Protein AF-A0A660T686-F1 (afdb_monomer)

Solvent-accessible surface area (backbone atoms only — not comparable to full-atom values): 3806 Å² total; per-residue (Å²): 114,50,85,88,81,82,50,74,67,54,57,57,49,51,55,57,48,42,71,78,41,60,80,55,51,59,51,46,52,58,50,51,52,43,42,30,59,48,63,81,43,74,87,38,54,65,38,74,40,66,77,102,38,54,93,39,73,46,65,58,80,120

Secondary structure (DSSP, 8-state):
-PPP---HHHHHHHHHHHHH-TTHHHHHHHHHHHHHH-TT-GGG--EE--GGGTT-EE----

Mean predicted aligned error: 3.29 Å

pLDDT: mean 92.78, std 4.16, range [79.38, 97.19]

Sequence (62 aa):
MFKLIWTSTFVKTSKKFFKKHPQLKSDFKDLIIQLEEDPFRQRLKLHQLKGRHKEKFSVSLT

Structure (mmCIF, N/CA/C/O backbone):
data_AF-A0A660T686-F1
#
_entry.id   AF-A0A660T686-F1
#
loop_
_atom_site.group_PDB
_atom_site.id
_atom_site.type_symbol
_atom_site.label_atom_id
_atom_site.label_alt_id
_atom_site.label_comp_id
_atom_site.label_asym_id
_atom_site.label_entity_id
_atom_site.label_seq_id
_atom_site.pdbx_PDB_ins_code
_atom_site.Cartn_x
_atom_site.Cartn_y
_atom_site.Cartn_z
_atom_site.occupancy
_atom_site.B_iso_or_equiv
_atom_site.auth_seq_id
_atom_site.auth_comp_id
_atom_site.auth_asym_id
_atom_site.auth_atom_id
_atom_site.pdbx_PDB_model_num
ATOM 1 N N . MET A 1 1 ? -7.470 -2.807 -17.193 1.00 81.56 1 MET A N 1
ATOM 2 C CA . MET A 1 1 ? -7.902 -2.925 -15.789 1.00 81.56 1 MET A CA 1
ATOM 3 C C . MET A 1 1 ? -7.168 -4.099 -15.171 1.00 81.56 1 MET A C 1
ATOM 5 O O . MET A 1 1 ? -7.250 -5.213 -15.682 1.00 81.56 1 MET A O 1
ATOM 9 N N . PHE A 1 2 ? -6.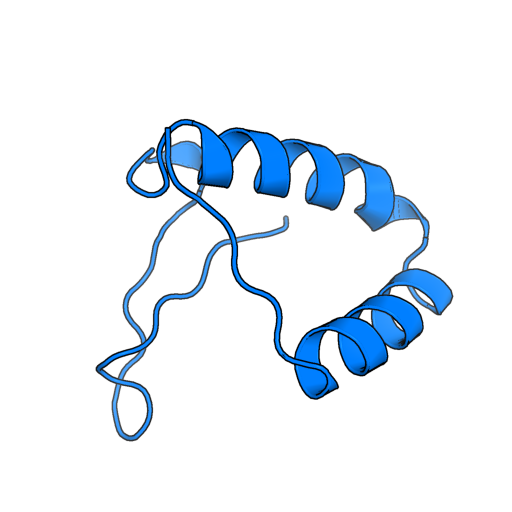365 -3.821 -14.157 1.00 91.94 2 PHE A N 1
ATOM 10 C CA . PHE A 1 2 ? -5.520 -4.778 -13.462 1.00 91.94 2 PHE A CA 1
ATOM 11 C C . PHE A 1 2 ? -6.243 -5.307 -12.228 1.00 91.94 2 PHE A C 1
ATOM 13 O O . PHE A 1 2 ? -7.026 -4.601 -11.600 1.00 91.94 2 PHE A O 1
ATOM 20 N N . LYS A 1 3 ? -5.970 -6.563 -11.870 1.00 93.81 3 LYS A N 1
ATOM 21 C CA . LYS A 1 3 ? -6.515 -7.177 -10.659 1.00 93.81 3 LYS A CA 1
ATOM 22 C C . LYS A 1 3 ? -5.480 -7.122 -9.547 1.00 93.81 3 LYS A C 1
ATOM 24 O O . LYS A 1 3 ? -4.399 -7.693 -9.681 1.00 93.81 3 LYS A O 1
ATOM 29 N N . LEU A 1 4 ? -5.834 -6.495 -8.431 1.00 93.94 4 LEU A N 1
ATOM 30 C CA . LEU A 1 4 ? -4.986 -6.492 -7.245 1.00 93.94 4 LEU A CA 1
ATOM 31 C C . LEU A 1 4 ? -5.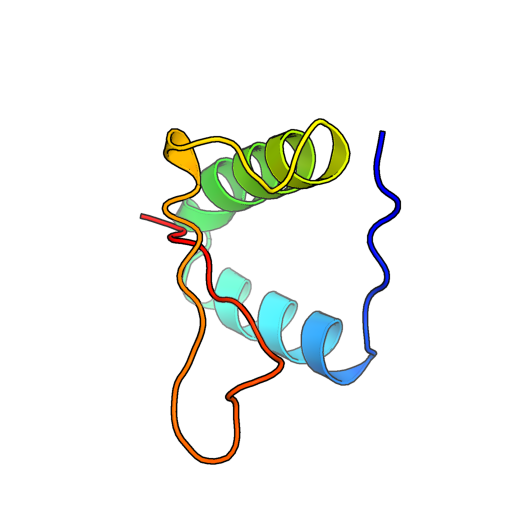146 -7.794 -6.460 1.00 93.94 4 LEU A C 1
ATOM 33 O O . LEU A 1 4 ? -6.255 -8.260 -6.192 1.00 93.94 4 LEU A O 1
ATOM 37 N N . ILE A 1 5 ? -4.012 -8.382 -6.087 1.00 95.56 5 ILE A N 1
ATOM 38 C CA . ILE A 1 5 ? -3.943 -9.603 -5.286 1.00 95.56 5 ILE A CA 1
ATOM 39 C C . ILE A 1 5 ? -3.240 -9.265 -3.978 1.00 95.56 5 ILE A C 1
ATOM 41 O O . ILE A 1 5 ? -2.113 -8.771 -3.963 1.00 95.56 5 ILE A O 1
ATOM 45 N N . TRP A 1 6 ? -3.912 -9.551 -2.866 1.00 95.94 6 TRP A N 1
ATOM 46 C CA . TRP A 1 6 ? -3.440 -9.199 -1.534 1.00 95.94 6 TRP A CA 1
ATOM 47 C C . TRP A 1 6 ? -2.928 -10.423 -0.792 1.00 95.94 6 TRP A C 1
ATOM 49 O O . TRP A 1 6 ? -3.620 -11.433 -0.675 1.00 95.94 6 TRP A O 1
ATOM 59 N N . THR A 1 7 ? -1.739 -10.314 -0.206 1.00 96.94 7 THR A N 1
ATOM 60 C CA . THR A 1 7 ? -1.260 -11.319 0.742 1.00 96.94 7 THR A CA 1
ATOM 61 C C . THR A 1 7 ? -1.864 -11.076 2.124 1.00 96.94 7 THR A C 1
ATOM 63 O O . THR A 1 7 ? -2.151 -9.944 2.524 1.00 96.94 7 THR A O 1
ATOM 66 N N . SER A 1 8 ? -2.016 -12.142 2.909 1.00 96.62 8 SER A N 1
ATOM 67 C CA . SER A 1 8 ? -2.519 -12.039 4.284 1.00 96.62 8 SER A CA 1
ATOM 68 C C . SER A 1 8 ? -1.629 -11.152 5.167 1.00 96.62 8 SER A C 1
ATOM 70 O O . SER A 1 8 ? -2.126 -10.427 6.032 1.00 96.62 8 SER A O 1
ATOM 72 N N . THR A 1 9 ? -0.315 -11.165 4.925 1.00 96.75 9 THR A N 1
ATOM 73 C CA . THR A 1 9 ? 0.662 -10.309 5.608 1.00 96.75 9 THR A CA 1
ATOM 74 C C . THR A 1 9 ? 0.487 -8.843 5.238 1.00 96.75 9 THR A C 1
ATOM 76 O O . THR A 1 9 ? 0.506 -8.002 6.137 1.00 96.75 9 THR A O 1
ATOM 79 N N . PHE A 1 10 ? 0.240 -8.530 3.961 1.00 95.94 10 PHE A N 1
ATOM 80 C CA . PHE A 1 10 ? -0.062 -7.168 3.530 1.00 95.94 10 PHE A CA 1
ATOM 81 C C . PHE A 1 10 ? -1.310 -6.641 4.240 1.00 95.94 10 PHE A C 1
ATOM 83 O O . PHE A 1 10 ? -1.237 -5.622 4.917 1.00 95.94 10 PHE A O 1
ATOM 90 N N . VAL A 1 11 ? -2.426 -7.378 4.204 1.00 96.19 11 VAL A N 1
ATOM 91 C CA . VAL A 1 11 ? -3.689 -6.946 4.833 1.00 96.19 11 VAL A CA 1
ATOM 92 C C . VAL A 1 11 ? -3.513 -6.664 6.330 1.00 96.19 11 VAL A C 1
ATOM 94 O O . VAL A 1 11 ? -3.993 -5.646 6.834 1.00 96.19 11 VAL A O 1
ATOM 97 N N . LYS A 1 12 ? -2.807 -7.538 7.058 1.00 97.19 12 LYS A N 1
ATOM 98 C CA . LYS A 1 12 ? -2.533 -7.350 8.494 1.00 97.19 12 LYS A CA 1
ATOM 99 C C . LYS A 1 12 ? -1.685 -6.102 8.755 1.00 97.19 12 LYS A C 1
ATOM 101 O O . LYS A 1 12 ? -1.996 -5.341 9.673 1.00 97.19 12 LYS A O 1
ATOM 106 N N . THR A 1 13 ? -0.635 -5.888 7.966 1.00 96.56 13 THR A N 1
ATOM 107 C CA . THR A 1 13 ? 0.269 -4.739 8.116 1.00 96.56 13 THR A CA 1
ATOM 108 C C . THR A 1 13 ? -0.429 -3.432 7.757 1.00 96.56 13 THR A C 1
ATOM 110 O O . THR A 1 13 ? -0.367 -2.487 8.541 1.00 96.56 13 THR A O 1
ATOM 113 N N . SER A 1 14 ? -1.189 -3.401 6.661 1.00 95.19 14 SER A N 1
ATOM 114 C CA . SER A 1 14 ? -1.958 -2.231 6.227 1.00 95.19 14 SER A CA 1
ATOM 115 C C . SER A 1 14 ? -2.980 -1.807 7.283 1.00 95.19 14 SER A C 1
ATOM 117 O O . SER A 1 14 ? -3.042 -0.637 7.650 1.00 95.19 14 SER A O 1
ATOM 119 N N . LYS A 1 15 ? -3.711 -2.755 7.893 1.00 95.88 15 LYS A N 1
ATOM 120 C CA . LYS A 1 15 ? -4.628 -2.448 9.009 1.00 95.88 15 LYS A CA 1
ATOM 121 C C . LYS A 1 15 ? -3.914 -1.789 10.195 1.00 95.88 15 LYS A C 1
ATOM 123 O O . LYS A 1 15 ? -4.426 -0.821 10.755 1.00 95.88 15 LYS A O 1
ATOM 128 N N . LYS A 1 16 ? -2.735 -2.292 10.582 1.00 96.81 16 LYS A N 1
ATOM 129 C CA . LYS A 1 16 ? -1.933 -1.704 11.672 1.00 96.81 16 LYS A CA 1
ATOM 130 C C . LYS A 1 16 ? -1.414 -0.310 11.309 1.00 96.81 16 LYS A C 1
ATOM 132 O O . LYS A 1 16 ? -1.446 0.572 12.163 1.00 96.81 16 LYS A O 1
ATOM 137 N N . PHE A 1 17 ? -0.978 -0.111 10.066 1.00 96.56 17 PHE A N 1
ATOM 138 C CA . PHE A 1 17 ? -0.505 1.176 9.557 1.00 96.56 17 PHE A CA 1
ATOM 139 C C . PHE A 1 17 ? -1.609 2.240 9.616 1.00 96.56 17 PHE A C 1
ATOM 141 O O . PHE A 1 17 ? -1.436 3.272 10.260 1.00 96.56 17 PHE A O 1
ATOM 148 N N . PHE A 1 18 ? -2.797 1.943 9.083 1.00 96.06 18 PHE A N 1
ATOM 149 C CA . PHE A 1 18 ? -3.923 2.884 9.085 1.00 96.06 18 PHE A CA 1
ATOM 150 C C . PHE A 1 18 ? -4.568 3.107 10.455 1.00 96.06 18 PHE A C 1
ATOM 152 O O . PHE A 1 18 ? -5.316 4.068 10.622 1.00 96.06 18 PHE A O 1
ATOM 159 N N . LYS A 1 19 ? -4.300 2.245 11.446 1.00 96.25 19 LYS A N 1
ATOM 160 C CA . LYS A 1 19 ? -4.671 2.524 12.841 1.00 96.25 19 LYS A CA 1
ATOM 161 C C . LYS A 1 19 ? -3.826 3.661 13.425 1.00 96.25 19 LYS A C 1
ATOM 163 O O . LYS A 1 19 ? -4.336 4.423 14.236 1.00 96.25 19 LYS A O 1
ATOM 168 N N . LYS A 1 20 ? -2.556 3.768 13.019 1.00 96.94 20 LYS A N 1
ATOM 169 C CA . LYS A 1 20 ? -1.640 4.840 13.442 1.00 96.94 20 LYS A CA 1
ATOM 170 C C . LYS A 1 20 ? -1.759 6.093 12.573 1.00 96.94 20 LYS A C 1
ATOM 172 O O . LYS A 1 20 ? -1.563 7.191 13.077 1.00 96.94 20 LYS A O 1
ATOM 177 N N . HIS A 1 21 ? -2.096 5.917 11.296 1.00 95.56 21 HIS A N 1
ATOM 178 C CA . HIS A 1 21 ? -2.178 6.991 10.305 1.00 95.56 21 HIS A CA 1
ATOM 179 C C . HIS A 1 21 ? -3.547 6.992 9.605 1.00 95.56 21 HIS A C 1
ATOM 181 O O . HIS A 1 21 ? -3.644 6.635 8.427 1.00 95.56 21 HIS A O 1
ATOM 187 N N . PRO A 1 22 ? -4.638 7.323 10.318 1.00 95.06 22 PRO A N 1
ATOM 188 C CA . PRO A 1 22 ? -5.981 7.304 9.744 1.00 95.06 22 PRO A CA 1
ATOM 189 C C . PRO A 1 22 ? -6.171 8.316 8.607 1.00 95.06 22 PRO A C 1
ATOM 191 O O . PRO A 1 22 ? -6.981 8.053 7.721 1.00 95.06 22 PRO A O 1
ATOM 194 N N . GLN A 1 23 ? -5.417 9.421 8.597 1.00 95.12 23 GLN A N 1
ATOM 195 C CA . GLN A 1 23 ? -5.495 10.454 7.559 1.00 95.12 23 GLN A CA 1
ATOM 196 C C . GLN A 1 23 ? -5.106 9.929 6.169 1.00 95.12 23 GLN A C 1
ATOM 198 O O . GLN A 1 23 ? -5.715 10.315 5.181 1.00 95.12 23 GLN A O 1
ATOM 203 N N . LEU A 1 24 ? -4.184 8.963 6.101 1.00 95.44 24 LEU A N 1
ATOM 204 C CA . LEU A 1 24 ? -3.686 8.401 4.838 1.00 95.44 24 LEU A CA 1
ATOM 205 C C . LEU A 1 24 ? -4.651 7.397 4.190 1.00 95.44 24 LEU A C 1
ATOM 207 O O . LEU A 1 24 ? -4.349 6.831 3.142 1.00 95.44 24 LEU A O 1
ATOM 211 N N . LYS A 1 25 ? -5.805 7.116 4.812 1.00 94.31 25 LYS A N 1
ATOM 212 C CA . LYS A 1 25 ? -6.786 6.172 4.256 1.00 94.31 25 LYS A CA 1
ATOM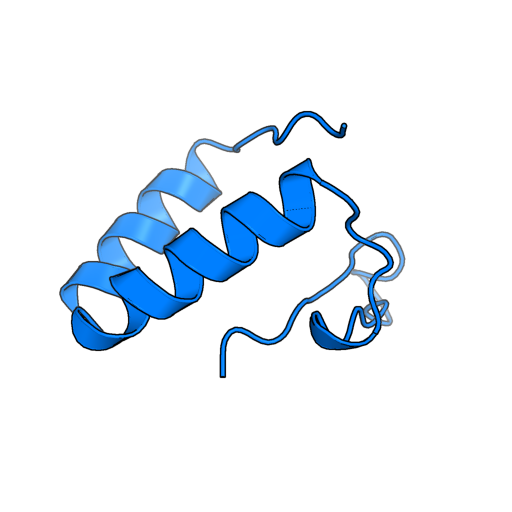 213 C C . LYS A 1 25 ? -7.410 6.679 2.959 1.00 94.31 25 LYS A C 1
ATOM 215 O O . LYS A 1 25 ? -7.690 5.854 2.092 1.00 94.31 25 LYS A O 1
ATOM 220 N N . SER A 1 26 ? -7.650 7.990 2.850 1.00 93.19 26 SER A N 1
ATOM 221 C CA . SER A 1 26 ? -8.221 8.576 1.632 1.00 93.19 26 SER A CA 1
ATOM 222 C C . SER A 1 26 ? -7.228 8.448 0.484 1.00 93.19 26 SER A C 1
ATOM 224 O O . SER A 1 26 ? -7.529 7.774 -0.495 1.00 93.19 26 SER A O 1
ATOM 226 N N . ASP A 1 27 ? -6.002 8.938 0.685 1.00 92.88 27 ASP A N 1
ATOM 227 C CA . ASP A 1 27 ? -4.938 8.873 -0.323 1.00 92.88 27 ASP A CA 1
ATOM 228 C C . ASP A 1 27 ? -4.641 7.432 -0.751 1.00 92.88 27 ASP A C 1
ATOM 230 O O . ASP A 1 27 ? -4.458 7.139 -1.932 1.00 92.88 27 ASP A O 1
ATOM 234 N N . PHE A 1 28 ? -4.659 6.490 0.199 1.00 94.81 28 PHE A N 1
ATOM 235 C CA . PHE A 1 28 ? -4.476 5.078 -0.115 1.00 94.81 28 PHE A CA 1
ATOM 236 C C . PHE A 1 28 ? -5.597 4.535 -0.997 1.00 94.81 28 PHE A C 1
ATOM 238 O O . PHE A 1 28 ? -5.322 3.790 -1.933 1.00 94.81 28 PHE A O 1
ATOM 245 N N . LYS A 1 29 ? -6.855 4.898 -0.723 1.00 94.25 29 LYS A N 1
ATOM 246 C CA . LYS A 1 29 ? -7.994 4.482 -1.546 1.00 94.25 29 LYS A CA 1
ATOM 247 C C . LYS A 1 29 ? -7.837 4.991 -2.980 1.00 94.25 29 LYS A C 1
ATOM 249 O O .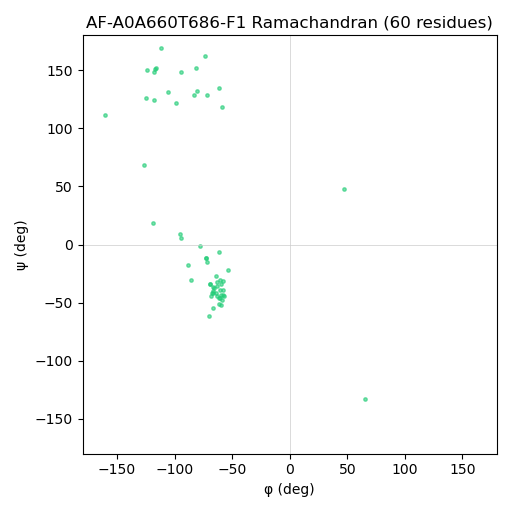 LYS A 1 29 ? -7.994 4.203 -3.909 1.00 94.25 29 LYS A O 1
ATOM 254 N N . ASP A 1 30 ? -7.479 6.260 -3.148 1.00 93.31 30 ASP A N 1
ATOM 255 C CA . ASP A 1 30 ? -7.252 6.860 -4.466 1.00 93.31 30 ASP A CA 1
ATOM 256 C C . ASP A 1 30 ? -6.079 6.202 -5.206 1.00 93.31 30 ASP A C 1
ATOM 258 O O . ASP A 1 30 ? -6.124 6.014 -6.423 1.00 93.31 30 ASP A O 1
ATOM 262 N N . LEU A 1 31 ? -5.037 5.804 -4.475 1.00 93.69 31 LEU A N 1
ATOM 263 C CA . LEU A 1 31 ? -3.898 5.070 -5.016 1.00 93.69 31 LEU A CA 1
ATOM 264 C C . LEU A 1 31 ? -4.289 3.659 -5.481 1.00 93.69 31 LEU A C 1
ATOM 266 O O . LEU A 1 31 ? -3.843 3.228 -6.542 1.00 93.69 31 LEU A O 1
ATOM 270 N N . ILE A 1 32 ? -5.129 2.942 -4.725 1.00 93.62 32 ILE A N 1
ATOM 271 C CA . ILE A 1 32 ? -5.633 1.616 -5.118 1.00 93.62 32 ILE A CA 1
ATOM 272 C C . ILE A 1 32 ? -6.434 1.693 -6.416 1.00 93.62 32 ILE A C 1
ATOM 274 O O . ILE A 1 32 ? -6.181 0.899 -7.319 1.00 93.62 32 ILE A O 1
ATOM 278 N N . ILE A 1 33 ? -7.330 2.675 -6.534 1.00 93.25 33 ILE A N 1
ATOM 279 C CA . ILE A 1 33 ? -8.126 2.886 -7.751 1.00 93.25 33 ILE A CA 1
ATOM 280 C C . ILE A 1 33 ? -7.200 3.125 -8.949 1.00 93.25 33 ILE A C 1
ATOM 282 O O . ILE A 1 33 ? -7.325 2.458 -9.973 1.00 93.25 33 ILE A O 1
ATOM 286 N N . GLN A 1 34 ? -6.205 4.004 -8.797 1.00 92.06 34 GLN A N 1
ATOM 287 C CA . GLN A 1 34 ? -5.234 4.277 -9.860 1.00 92.06 34 GLN A CA 1
ATOM 288 C C . GLN A 1 34 ? -4.429 3.033 -10.263 1.00 92.06 34 GLN A C 1
ATOM 290 O O . GLN A 1 34 ? -4.182 2.836 -11.451 1.00 92.06 34 GLN A O 1
ATOM 295 N N . LEU A 1 35 ? -4.040 2.184 -9.305 1.00 92.75 35 LEU A N 1
ATOM 296 C CA . LEU A 1 35 ? -3.343 0.924 -9.586 1.00 92.75 35 LEU A CA 1
ATOM 297 C C . LEU A 1 35 ? -4.216 -0.083 -10.350 1.00 92.75 35 LEU A C 1
ATOM 299 O O . LEU A 1 35 ? -3.700 -0.807 -11.201 1.00 92.75 35 LEU A O 1
ATOM 303 N N . GLU A 1 36 ? -5.513 -0.157 -10.043 1.00 93.94 36 GLU A N 1
ATOM 304 C CA . GLU A 1 36 ? -6.465 -1.017 -10.763 1.00 93.94 36 GLU A CA 1
ATOM 305 C C . GLU A 1 36 ? -6.718 -0.522 -12.189 1.00 93.94 36 GLU A C 1
ATOM 307 O O . GLU A 1 36 ? -6.892 -1.324 -13.111 1.00 93.94 36 GLU A O 1
ATOM 312 N N . GLU A 1 37 ? -6.710 0.791 -12.401 1.00 93.50 37 GLU A N 1
ATOM 313 C CA . GLU A 1 37 ? -6.824 1.368 -13.735 1.00 93.50 37 GLU A CA 1
ATOM 314 C C . GLU A 1 37 ? -5.560 1.122 -14.565 1.00 93.50 37 GLU A C 1
ATOM 316 O O . GLU A 1 37 ? -5.630 0.463 -15.608 1.00 93.50 37 GLU A O 1
ATOM 321 N N . ASP A 1 38 ? -4.418 1.637 -14.098 1.00 91.56 38 ASP A N 1
ATOM 322 C CA . ASP A 1 38 ? -3.114 1.513 -14.751 1.00 91.56 38 ASP A CA 1
ATOM 323 C C . ASP A 1 38 ? -1.954 1.773 -13.757 1.00 91.56 38 ASP A C 1
ATOM 325 O O . ASP A 1 38 ? -1.726 2.918 -13.344 1.00 91.56 38 ASP A O 1
ATOM 329 N N . PRO A 1 39 ? -1.162 0.744 -13.405 1.00 88.00 39 PRO A N 1
ATOM 330 C CA . PRO A 1 39 ? -0.068 0.864 -12.451 1.00 88.00 39 PRO A CA 1
ATOM 331 C C . PRO A 1 39 ? 1.148 1.630 -12.990 1.00 88.00 39 PRO A C 1
ATOM 333 O O . PRO A 1 39 ? 2.028 1.985 -12.205 1.00 88.00 39 PRO A O 1
ATOM 336 N N . PHE A 1 40 ? 1.225 1.903 -14.297 1.00 87.38 40 PHE A N 1
ATOM 337 C CA . PHE A 1 40 ? 2.371 2.562 -14.931 1.00 87.38 40 PHE A CA 1
ATOM 338 C C . PHE A 1 40 ? 2.210 4.085 -15.058 1.00 87.38 40 PHE A C 1
ATOM 340 O O . PHE A 1 40 ? 3.075 4.761 -15.621 1.00 87.38 40 PHE A O 1
ATOM 347 N N . ARG A 1 41 ? 1.138 4.662 -14.499 1.00 84.81 41 ARG A N 1
ATOM 348 C CA . ARG A 1 41 ? 0.930 6.117 -14.483 1.00 84.81 41 ARG A CA 1
ATOM 349 C C . ARG A 1 41 ? 2.044 6.835 -13.714 1.00 84.81 41 ARG A C 1
ATOM 351 O O . ARG A 1 41 ? 2.364 6.496 -12.577 1.00 84.81 41 ARG A O 1
ATOM 358 N N . GLN A 1 42 ? 2.552 7.929 -14.284 1.00 79.38 42 GLN A N 1
ATOM 359 C CA . GLN A 1 42 ? 3.630 8.737 -13.688 1.00 79.38 42 GLN A CA 1
ATOM 360 C C . GLN A 1 42 ? 3.296 9.276 -12.286 1.00 79.38 42 GLN A C 1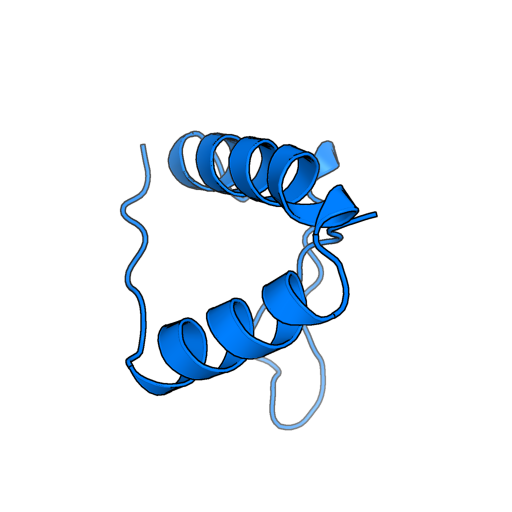
ATOM 362 O O . GLN A 1 42 ? 4.182 9.388 -11.439 1.00 79.38 42 GLN A O 1
ATOM 367 N N . ARG A 1 43 ? 2.014 9.560 -12.006 1.00 82.44 43 ARG A N 1
ATOM 368 C CA . ARG A 1 43 ? 1.548 10.044 -10.695 1.00 82.44 43 ARG A CA 1
ATOM 369 C C . ARG A 1 43 ? 1.827 9.059 -9.555 1.00 82.44 43 ARG A C 1
ATOM 371 O O . ARG A 1 43 ? 2.088 9.501 -8.442 1.00 82.44 43 ARG A O 1
ATOM 378 N N . LEU A 1 44 ? 1.842 7.754 -9.838 1.00 83.75 44 LEU A N 1
ATOM 379 C CA . LEU A 1 44 ? 2.128 6.709 -8.849 1.00 83.75 44 LEU A CA 1
ATOM 380 C C . LEU A 1 44 ? 3.611 6.657 -8.451 1.00 83.75 44 LEU A C 1
ATOM 382 O O . LEU A 1 44 ? 3.957 5.986 -7.475 1.00 83.75 44 LEU A O 1
ATOM 386 N N . LYS A 1 45 ? 4.484 7.364 -9.193 1.00 86.62 45 LYS A N 1
ATOM 387 C CA . LYS A 1 45 ? 5.944 7.365 -9.015 1.00 86.62 45 LYS A CA 1
ATOM 388 C C . LYS A 1 45 ? 6.479 5.937 -8.866 1.00 86.62 45 LYS A C 1
ATOM 390 O O . LYS A 1 45 ? 7.228 5.638 -7.936 1.00 86.62 45 LYS A O 1
ATOM 395 N N . LEU A 1 46 ? 6.037 5.048 -9.761 1.00 90.19 46 LEU A N 1
ATOM 396 C CA . LEU A 1 46 ? 6.397 3.637 -9.727 1.00 90.19 46 LEU A CA 1
ATOM 397 C C . LEU A 1 46 ? 7.921 3.4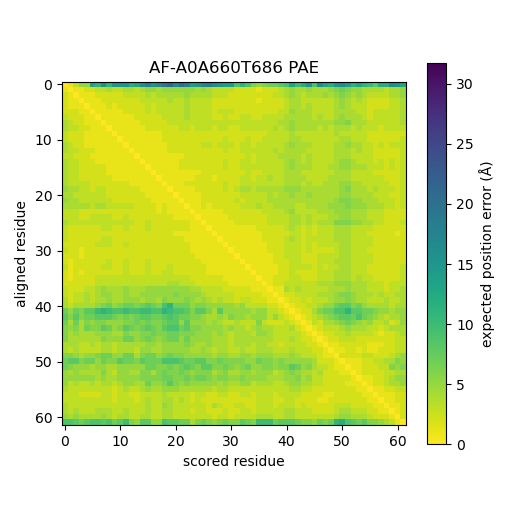99 -9.830 1.00 90.19 46 LEU A C 1
ATOM 399 O O . LEU A 1 46 ? 8.530 3.908 -10.818 1.00 90.19 46 LEU A O 1
ATOM 403 N N . HIS A 1 47 ? 8.536 2.923 -8.802 1.00 91.19 47 HIS A N 1
ATOM 404 C CA . HIS A 1 47 ? 9.980 2.747 -8.726 1.00 91.19 47 HIS A CA 1
ATOM 405 C C . HIS A 1 47 ? 10.328 1.281 -8.495 1.00 91.19 47 HIS A C 1
ATOM 407 O O . HIS A 1 47 ? 9.860 0.663 -7.535 1.00 91.19 47 HIS A O 1
ATOM 413 N N . GLN A 1 48 ? 11.173 0.726 -9.362 1.00 93.25 48 GLN A N 1
ATOM 414 C CA . GLN A 1 48 ? 11.698 -0.622 -9.182 1.00 93.25 48 GLN A CA 1
ATOM 415 C C . GLN A 1 48 ? 12.707 -0.638 -8.033 1.00 93.25 48 GLN A C 1
ATOM 417 O O . GLN A 1 48 ? 13.648 0.156 -7.999 1.00 93.25 48 GLN A O 1
ATOM 422 N N . LEU A 1 49 ? 12.525 -1.555 -7.087 1.00 94.62 49 LEU A N 1
ATOM 423 C CA . LEU A 1 49 ? 13.447 -1.711 -5.969 1.00 94.62 49 LEU A CA 1
ATOM 424 C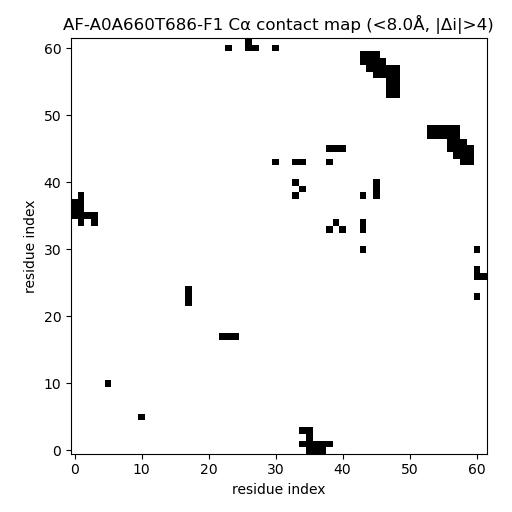 C . LEU A 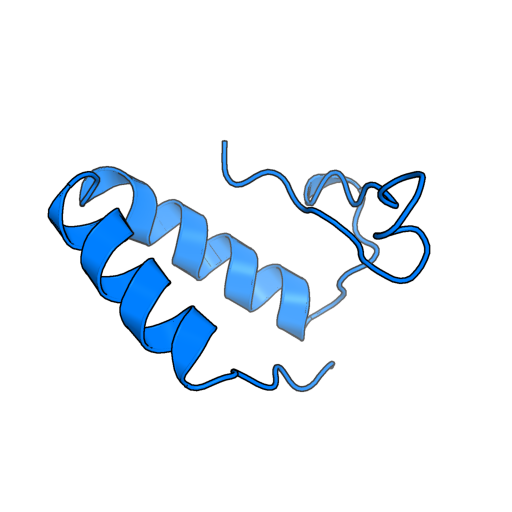1 49 ? 14.759 -2.362 -6.432 1.00 94.62 49 LEU A C 1
ATOM 426 O O . LEU A 1 49 ? 14.836 -2.968 -7.495 1.00 94.62 49 LEU A O 1
ATOM 430 N N . LYS A 1 50 ? 15.819 -2.239 -5.627 1.00 94.06 50 LYS A N 1
ATOM 431 C CA . LYS A 1 50 ? 17.152 -2.790 -5.935 1.00 94.06 50 LYS A CA 1
ATOM 432 C C . LYS A 1 50 ? 17.525 -3.948 -4.999 1.00 94.06 50 LYS A C 1
ATOM 434 O O . LYS A 1 50 ? 16.856 -4.215 -3.998 1.00 94.06 50 LYS A O 1
ATOM 439 N N . GLY A 1 51 ? 18.606 -4.658 -5.331 1.00 94.81 51 GLY A N 1
ATOM 440 C CA . GLY A 1 51 ? 19.156 -5.749 -4.516 1.00 94.81 51 GLY A CA 1
ATOM 441 C C . GLY A 1 51 ? 18.216 -6.954 -4.417 1.00 94.81 51 GLY A C 1
ATOM 442 O O . GLY A 1 51 ? 17.644 -7.389 -5.416 1.00 94.81 51 GLY A O 1
ATOM 443 N N . ARG A 1 52 ? 18.005 -7.472 -3.198 1.00 95.44 52 ARG A N 1
ATOM 444 C CA . ARG A 1 52 ? 17.123 -8.631 -2.923 1.00 95.44 52 ARG A CA 1
ATOM 445 C C . ARG A 1 52 ? 15.642 -8.419 -3.284 1.00 95.44 52 ARG A C 1
ATOM 447 O O . ARG A 1 52 ? 14.831 -9.328 -3.131 1.00 95.44 52 ARG A O 1
ATOM 454 N N . HIS A 1 53 ? 15.260 -7.208 -3.683 1.00 93.69 53 HIS A N 1
ATOM 455 C CA . HIS A 1 53 ? 13.894 -6.845 -4.057 1.00 93.69 53 HIS A CA 1
ATOM 456 C C . HIS A 1 53 ? 13.781 -6.381 -5.512 1.00 93.69 53 HIS A C 1
ATOM 458 O O . HIS A 1 53 ? 12.782 -5.766 -5.855 1.00 93.69 53 HIS A O 1
ATOM 464 N N . LYS A 1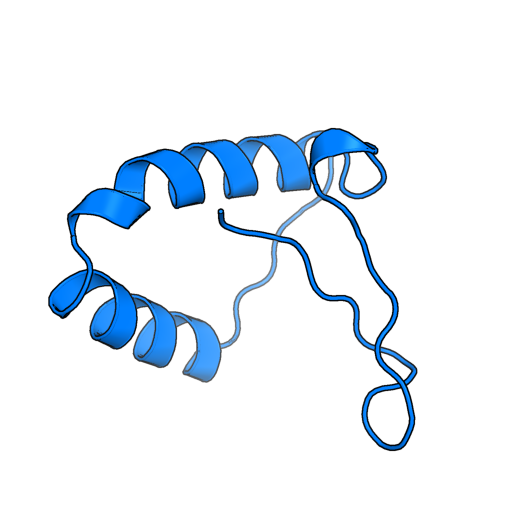 54 ? 14.757 -6.699 -6.372 1.00 92.75 54 LYS A N 1
ATOM 465 C CA . LYS A 1 54 ? 14.794 -6.265 -7.782 1.00 92.75 54 LYS A CA 1
ATOM 466 C C . LYS A 1 54 ? 13.546 -6.593 -8.617 1.00 92.75 54 LYS A C 1
ATOM 468 O O . LYS A 1 54 ? 13.283 -5.934 -9.612 1.00 92.75 54 LYS A O 1
ATOM 473 N N . GLU A 1 55 ? 12.758 -7.579 -8.205 1.00 93.31 55 GLU A N 1
ATOM 474 C CA . GLU A 1 55 ? 11.513 -7.987 -8.877 1.00 93.31 55 GLU A CA 1
ATOM 475 C C . GLU A 1 55 ? 10.261 -7.330 -8.275 1.00 93.31 55 GLU A C 1
ATOM 477 O O . GLU A 1 55 ? 9.134 -7.712 -8.575 1.00 93.31 55 GLU A O 1
ATOM 482 N N . LYS A 1 56 ? 10.441 -6.357 -7.378 1.00 94.19 56 LYS A N 1
ATOM 483 C CA . LYS A 1 56 ? 9.357 -5.648 -6.701 1.00 94.19 56 LYS A CA 1
ATOM 484 C C . LYS A 1 56 ? 9.386 -4.172 -7.060 1.00 94.19 56 LYS A C 1
ATOM 486 O O . LYS A 1 56 ? 10.446 -3.582 -7.269 1.00 94.19 56 LYS A O 1
ATOM 491 N N . PHE A 1 57 ? 8.206 -3.574 -7.040 1.00 93.75 57 PHE A N 1
ATOM 492 C CA . PHE A 1 57 ? 8.008 -2.151 -7.264 1.00 93.75 57 PHE A CA 1
ATOM 493 C C . PHE A 1 57 ? 7.448 -1.491 -6.006 1.00 93.75 57 PHE A C 1
ATOM 495 O O . PHE A 1 57 ? 6.769 -2.132 -5.201 1.00 93.75 57 PHE A O 1
ATOM 502 N N . SER A 1 58 ? 7.749 -0.208 -5.847 1.00 93.25 58 SER A N 1
ATOM 503 C CA . SER A 1 58 ? 7.178 0.668 -4.831 1.00 93.25 58 SER A CA 1
ATOM 504 C C . SER A 1 58 ? 6.421 1.803 -5.504 1.00 93.25 58 SER A C 1
ATOM 506 O O . SER A 1 58 ? 6.812 2.263 -6.575 1.00 93.25 58 SER A O 1
ATOM 508 N N . VAL A 1 59 ? 5.369 2.273 -4.844 1.00 93.19 59 VAL A N 1
ATOM 509 C CA . VAL A 1 59 ? 4.595 3.461 -5.222 1.00 93.19 59 VAL A CA 1
ATOM 510 C C . VAL A 1 59 ? 4.567 4.436 -4.053 1.00 93.19 59 VAL A C 1
ATOM 512 O O . VAL A 1 59 ? 4.661 4.013 -2.897 1.00 93.19 59 VAL A O 1
ATOM 515 N N . SER A 1 60 ? 4.476 5.733 -4.343 1.00 91.00 60 SER A N 1
ATOM 516 C CA . SER A 1 60 ? 4.407 6.762 -3.299 1.00 91.00 60 SER A CA 1
ATOM 517 C C . SER A 1 60 ? 2.977 6.918 -2.804 1.00 91.00 60 SER A C 1
ATOM 519 O O . SER A 1 60 ? 2.076 7.111 -3.612 1.00 91.00 60 SER A O 1
ATOM 521 N N . LEU A 1 61 ? 2.778 6.866 -1.486 1.00 88.62 61 LEU A N 1
ATOM 522 C CA . LEU A 1 61 ? 1.485 7.159 -0.853 1.00 88.62 61 LEU A CA 1
ATOM 523 C C . LEU A 1 61 ? 1.316 8.656 -0.517 1.00 88.62 61 LEU A C 1
ATOM 525 O O . LEU A 1 61 ? 0.196 9.105 -0.309 1.00 88.62 61 LEU A O 1
ATOM 529 N N . THR A 1 62 ? 2.417 9.413 -0.482 1.00 81.69 62 THR A N 1
ATOM 530 C CA . THR A 1 62 ? 2.491 10.857 -0.189 1.00 81.69 62 THR A CA 1
ATOM 531 C C . THR A 1 62 ? 3.497 11.548 -1.101 1.00 81.69 62 THR A C 1
ATOM 533 O O . THR A 1 62 ? 4.444 10.854 -1.552 1.00 81.69 62 THR A O 1
#

Nearest PDB structures (foldseek):
  7v5z-assembly1_D  TM=7.464E-01  e=1.205E-01  Staphylococcus aureus subsp. aureus NCTC 8325
  6n90-assembly1_A  TM=7.572E-01  e=6.825E-01  Agrobacterium tumefaciens
  3oei-assembly4_O  TM=7.710E-01  e=1.035E+00  Mycobacterium tuberculosis
  4mmj-assembly1_A  TM=7.605E-01  e=2.071E+00  Escherichia coli BL21(DE3)

Foldseek 3Di:
DDDDDDDPVRVVVVVVVCVVVVVLPVLVVVLVVCVRVPVPDVQQVWAQDDDPRNVDIHGDSD

Radius of gyration: 12.43 Å; Cα contacts (8 Å, |Δi|>4): 52; chains: 1; bounding box: 27×23×29 Å